Protein AF-A0A5D3AI09-F1 (afdb_monomer)

Solvent-accessible surface area (backbone atoms only — not comparable to full-atom values): 8609 Å² total; per-residue (Å²): 138,85,82,88,76,82,83,77,63,74,73,64,71,84,66,65,62,55,86,58,37,49,49,84,38,50,39,39,50,34,54,91,30,45,75,90,29,74,55,35,52,43,32,43,75,72,68,34,48,23,40,32,45,48,47,24,36,54,65,76,38,43,68,59,52,51,57,59,53,32,86,84,53,43,69,74,49,46,52,49,25,50,56,46,57,68,55,34,69,71,76,90,57,66,47,76,51,73,58,99,56,37,37,39,34,20,38,80,33,70,44,74,52,33,38,30,48,80,85,45,80,43,49,42,90,69,43,75,80,41,62,66,58,57,52,51,50,53,55,54,61,60,64,56,78,72,70,125

Radius of gyration: 19.46 Å; Cα contacts (8 Å, |Δi|>4): 173; chains: 1; bounding box: 52×36×61 Å

Organism: Gossypium mustelinum (NCBI:txid34275)

InterPro domains:
  IPR012416 CALMODULIN-BINDING PROTEIN60 [PTHR31713] (1-131)
  IPR046829 Calmodulin binding protein, C-terminal domain [PF20452] (93-136)
  IPR046830 Calmodulin binding protein, central domain [PF20451] (22-88)

Nearest PDB structures (foldseek):
  8owu-assembly1_B  TM=8.021E-01  e=4.239E+00  Bacillus cereus BAG3X2-1
  2rp5-assembly1_B  TM=6.588E-01  e=8.214E+00  Caenorhabditis elegans
  6u8t-assem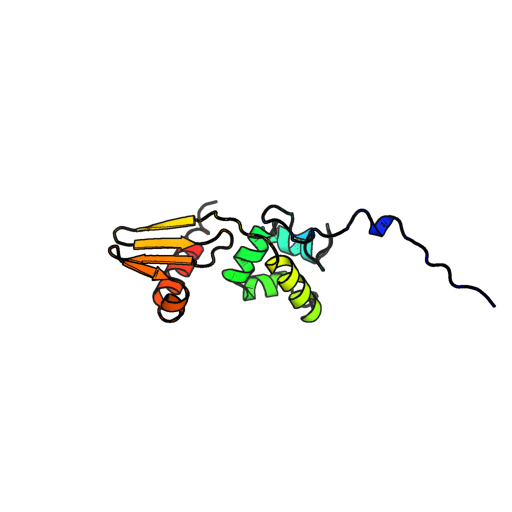bly1_A  TM=4.459E-01  e=4.781E+00  Pasteurella multocida subsp. multocida str. Pm70

Foldseek 3Di:
DDDDDDDPDPVVPVLPQDVQDEQAAFLCSFQPRHVVDPLSVLCVVVVNTGLLSLLLCCVQPVVVNDVSSNPVCDPVNVVRRVVNSVSYDQPDDWDWDDDPFKIWTATSSRHTAWMAGNNDIGGVVRCVVVVVVVVVSNVVVVVVVPDD

Sequence (148 aa):
MTEAFVVKDHYGELYKKHHPPMLGDEVWWLEKIGKDGAFHKKLAYEEVNTVQDFLKMLVVDPPKLRNILGPGMSEKMWDVTIKHAKTCVMGNKYYIFQGTNYRIFLNPICQLVKAEINGTTYPIQTLSSINRVLVLILNLMSTQSIMQ

Mean predicted aligned error: 10.07 Å

pLDDT: mean 81.55, std 18.81, range [31.02, 98.44]

Structure (mmCIF, N/CA/C/O backbone):
data_AF-A0A5D3AI09-F1
#
_entry.id   AF-A0A5D3AI09-F1
#
loop_
_atom_site.group_PDB
_atom_site.id
_atom_site.type_symbol
_atom_site.label_atom_id
_atom_site.label_alt_id
_atom_site.label_comp_id
_atom_site.label_asym_id
_atom_site.label_entity_id
_atom_site.label_seq_id
_atom_site.pdbx_PDB_ins_code
_atom_site.Cartn_x
_atom_site.Cartn_y
_atom_site.Cartn_z
_atom_site.occupancy
_atom_site.B_iso_or_equiv
_atom_site.auth_seq_id
_atom_site.auth_comp_id
_atom_site.auth_asym_id
_atom_site.auth_atom_id
_atom_site.pdbx_PDB_model_num
ATOM 1 N N . MET A 1 1 ? 31.617 19.058 -37.649 1.00 37.12 1 MET A N 1
ATOM 2 C CA . MET A 1 1 ? 30.905 19.133 -36.357 1.00 37.12 1 MET A CA 1
ATOM 3 C C . MET A 1 1 ? 29.580 18.423 -36.561 1.00 37.12 1 MET A C 1
ATOM 5 O O . MET A 1 1 ? 28.878 18.789 -37.491 1.00 37.12 1 MET A O 1
ATOM 9 N N . THR A 1 2 ? 29.296 17.354 -35.822 1.00 49.25 2 THR A N 1
ATOM 10 C CA . THR A 1 2 ? 28.025 16.618 -35.923 1.00 49.25 2 THR A CA 1
ATOM 11 C C . THR A 1 2 ? 27.105 17.063 -34.797 1.00 49.25 2 THR A C 1
ATOM 13 O O . THR A 1 2 ? 27.480 16.967 -33.629 1.00 49.25 2 THR A O 1
ATOM 16 N N . GLU A 1 3 ? 25.928 17.568 -35.152 1.00 47.75 3 GLU A N 1
ATOM 17 C CA . GLU A 1 3 ? 24.895 17.960 -34.197 1.00 47.75 3 GLU A CA 1
ATOM 18 C C . GLU A 1 3 ? 24.180 16.720 -33.654 1.00 47.75 3 GLU A C 1
ATOM 20 O O . GLU A 1 3 ? 23.787 15.824 -34.403 1.00 47.75 3 GLU A O 1
ATOM 25 N N . ALA A 1 4 ? 24.030 16.659 -32.333 1.00 49.97 4 ALA A N 1
ATOM 26 C CA . ALA A 1 4 ? 23.239 15.630 -31.680 1.00 49.97 4 ALA A CA 1
ATOM 27 C C . ALA A 1 4 ? 21.750 15.902 -31.928 1.00 49.97 4 ALA A C 1
ATOM 29 O O . ALA A 1 4 ? 21.236 16.955 -31.554 1.00 49.97 4 ALA A O 1
ATOM 30 N N . PHE A 1 5 ? 21.050 14.938 -32.522 1.00 55.53 5 PHE A N 1
ATOM 31 C CA . PHE A 1 5 ? 19.595 14.945 -32.587 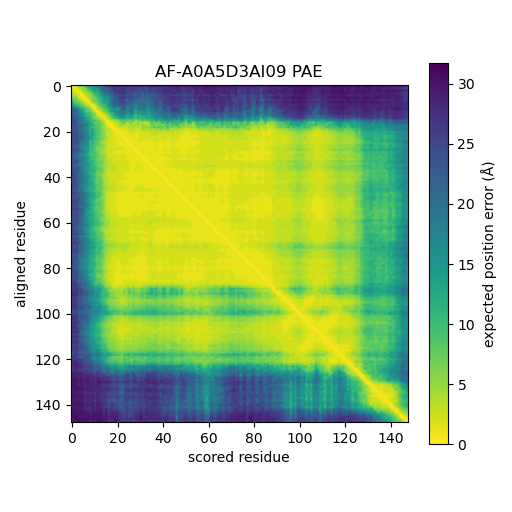1.00 55.53 5 PHE A CA 1
ATOM 32 C C . PHE A 1 5 ? 19.034 14.070 -31.466 1.00 55.53 5 PHE A C 1
ATOM 34 O O . PHE A 1 5 ? 19.517 12.970 -31.200 1.00 55.53 5 PHE A O 1
ATOM 41 N N . VAL A 1 6 ? 18.000 14.571 -30.795 1.00 59.31 6 VAL A N 1
ATOM 42 C CA . VAL A 1 6 ? 17.247 13.795 -29.812 1.00 59.31 6 VAL A CA 1
ATOM 43 C C . VAL A 1 6 ? 16.281 12.906 -30.582 1.00 59.31 6 VAL A C 1
ATOM 45 O O . VAL A 1 6 ? 15.321 13.393 -31.181 1.00 59.31 6 VAL A O 1
ATOM 48 N N . VAL A 1 7 ? 16.535 11.599 -30.569 1.00 57.53 7 VAL A N 1
ATOM 49 C CA . VAL A 1 7 ? 15.528 10.610 -30.956 1.00 57.53 7 VAL A CA 1
ATOM 50 C C . VAL A 1 7 ? 14.394 10.736 -29.940 1.00 57.53 7 VAL A C 1
ATOM 52 O O . VAL A 1 7 ? 14.586 10.483 -28.758 1.00 57.53 7 VAL A O 1
ATOM 55 N N . LYS A 1 8 ? 13.233 11.230 -30.378 1.00 52.59 8 LYS A N 1
ATOM 56 C CA . LYS A 1 8 ? 11.998 11.177 -29.593 1.00 52.59 8 LYS A CA 1
ATOM 57 C C . LYS A 1 8 ? 11.356 9.827 -29.852 1.00 52.59 8 LYS A C 1
ATOM 59 O O . LYS A 1 8 ? 10.616 9.650 -30.817 1.00 52.59 8 LYS A O 1
ATOM 64 N N . ASP A 1 9 ? 11.657 8.863 -29.003 1.00 50.62 9 ASP A N 1
ATOM 65 C CA . ASP A 1 9 ? 10.971 7.585 -28.991 1.00 50.62 9 ASP A CA 1
ATOM 66 C C . ASP A 1 9 ? 9.494 7.847 -28.662 1.00 50.62 9 ASP A C 1
ATOM 68 O O . ASP A 1 9 ? 9.131 8.257 -27.559 1.00 50.62 9 ASP A O 1
ATOM 72 N N . HIS A 1 10 ? 8.615 7.587 -29.632 1.00 50.16 10 HIS A N 1
ATOM 73 C CA . HIS A 1 10 ? 7.155 7.646 -29.475 1.00 50.16 10 HIS A CA 1
ATOM 74 C C . HIS A 1 10 ? 6.633 6.736 -28.344 1.00 50.16 10 HIS A C 1
ATOM 76 O O . HIS A 1 10 ? 5.499 6.889 -27.891 1.00 50.16 10 HIS A O 1
ATOM 82 N N . TYR A 1 11 ? 7.474 5.827 -27.845 1.00 53.16 11 TYR A N 1
ATOM 83 C CA . TYR A 1 11 ? 7.218 5.009 -26.666 1.00 53.16 11 TYR A CA 1
ATOM 84 C C . TYR A 1 11 ? 7.081 5.830 -25.371 1.00 53.16 11 TYR A C 1
ATOM 86 O O . TYR A 1 11 ? 6.447 5.354 -24.440 1.00 53.16 11 TYR A O 1
ATOM 94 N N . GLY A 1 12 ? 7.597 7.062 -25.284 1.00 51.16 12 GLY A N 1
ATOM 95 C CA . GLY A 1 12 ? 7.496 7.885 -24.067 1.00 51.16 12 GLY A CA 1
ATOM 96 C C . GLY A 1 12 ? 6.112 8.497 -23.791 1.00 51.16 12 GLY A C 1
ATOM 97 O O . GLY A 1 12 ? 5.815 8.849 -22.651 1.00 51.16 12 GLY A O 1
ATOM 98 N N . GLU A 1 13 ? 5.249 8.619 -24.805 1.00 51.38 13 GLU A N 1
ATOM 99 C CA . GLU A 1 13 ? 3.948 9.302 -24.686 1.00 51.38 13 GLU A CA 1
ATOM 100 C C . GLU A 1 13 ? 2.821 8.378 -24.187 1.00 51.38 13 GLU A C 1
ATOM 102 O O . GLU A 1 13 ? 1.937 8.831 -23.464 1.00 51.38 13 GLU A O 1
ATOM 107 N N . LEU A 1 14 ? 2.874 7.077 -24.503 1.00 51.28 14 LEU A N 1
ATOM 108 C CA . LEU A 1 14 ? 1.825 6.103 -24.152 1.00 51.28 14 LEU A CA 1
ATOM 109 C C . LEU A 1 14 ? 1.915 5.570 -22.710 1.00 51.28 14 LEU A C 1
ATOM 111 O O . LEU A 1 14 ? 0.975 4.939 -22.236 1.00 51.28 14 LEU A O 1
ATOM 115 N N . TYR A 1 15 ? 3.019 5.834 -22.003 1.00 56.81 15 TYR A N 1
ATOM 116 C CA . TYR A 1 15 ? 3.261 5.342 -20.637 1.00 56.81 15 TYR A CA 1
ATOM 117 C C . TYR A 1 15 ? 3.422 6.468 -19.605 1.00 56.81 15 TYR A C 1
ATOM 119 O O . TYR A 1 15 ? 4.084 6.283 -18.578 1.00 56.81 15 TYR A O 1
ATOM 127 N N . LYS A 1 16 ? 2.838 7.648 -19.857 1.00 73.19 16 LYS A N 1
ATOM 128 C CA . LYS A 1 16 ? 2.825 8.744 -18.877 1.00 73.19 16 LYS A CA 1
ATOM 129 C C . LYS A 1 16 ? 2.055 8.310 -17.635 1.00 73.19 16 LYS A C 1
ATOM 131 O O . LYS A 1 16 ? 0.850 8.106 -17.694 1.00 73.19 16 LYS A O 1
ATOM 136 N N . LYS A 1 17 ? 2.768 8.166 -16.519 1.00 81.62 17 LYS A N 1
ATOM 137 C CA . LYS A 1 17 ? 2.195 7.797 -15.221 1.00 81.62 17 LYS A CA 1
ATOM 138 C C . LYS A 1 17 ? 1.137 8.823 -14.807 1.00 81.62 17 LYS A C 1
ATOM 140 O O . LYS A 1 17 ? 1.296 10.016 -15.064 1.00 81.62 17 LYS A O 1
ATOM 145 N N . HIS A 1 18 ? 0.062 8.358 -14.179 1.00 80.06 18 HIS A N 1
ATOM 146 C CA . HIS A 1 18 ? -0.966 9.245 -13.646 1.00 80.06 18 HIS A CA 1
ATOM 147 C C . HIS A 1 18 ? -0.400 10.094 -12.506 1.00 80.06 18 HIS A C 1
ATOM 149 O O . HIS A 1 18 ? 0.205 9.559 -11.583 1.00 80.06 18 HIS A O 1
ATOM 155 N N . HIS A 1 19 ? -0.637 11.405 -12.548 1.00 86.19 19 HIS A N 1
ATOM 156 C CA . HIS A 1 19 ? -0.235 12.342 -11.502 1.00 86.19 1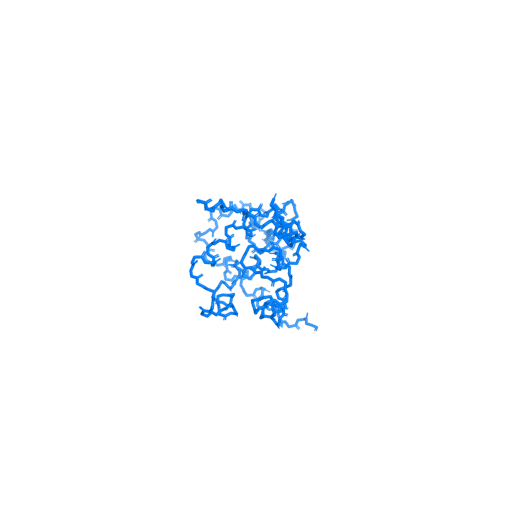9 HIS A CA 1
ATOM 157 C C . HIS A 1 19 ? -1.427 13.239 -11.112 1.00 86.19 19 HIS A C 1
ATOM 159 O O . HIS A 1 19 ? -1.728 14.182 -11.846 1.00 86.19 19 HIS A O 1
ATOM 165 N N . PRO A 1 20 ? -2.099 12.994 -9.970 1.00 90.88 20 PRO A N 1
ATOM 166 C CA . PRO A 1 20 ? -1.871 11.895 -9.027 1.00 90.88 20 PRO A CA 1
ATOM 167 C C . PRO A 1 20 ? -2.424 10.549 -9.538 1.00 90.88 20 PRO A C 1
ATOM 169 O O . PRO A 1 20 ? -3.332 10.548 -10.373 1.00 90.88 20 PRO A O 1
ATOM 172 N N . PRO A 1 21 ? -1.932 9.409 -9.021 1.00 94.31 21 PRO A N 1
ATOM 173 C CA . PRO A 1 21 ? -2.575 8.122 -9.246 1.00 94.31 21 PRO A CA 1
ATOM 174 C C . PRO A 1 21 ? -3.920 8.047 -8.507 1.00 94.31 21 PRO A C 1
ATOM 176 O O . PRO A 1 21 ? -4.161 8.767 -7.533 1.00 94.31 21 PRO A O 1
ATOM 179 N N . MET A 1 22 ? -4.794 7.152 -8.955 1.00 94.75 22 MET A N 1
ATOM 180 C CA . MET A 1 22 ? -6.082 6.851 -8.331 1.00 94.75 22 MET A CA 1
ATOM 181 C C . MET A 1 22 ? -6.035 5.514 -7.591 1.00 94.75 22 MET A C 1
ATOM 183 O O . MET A 1 22 ? -5.288 4.617 -7.960 1.00 94.75 22 MET A O 1
ATOM 187 N N . LEU A 1 23 ? -6.890 5.344 -6.577 1.00 95.00 23 LEU A N 1
ATOM 188 C CA . LEU A 1 23 ? -6.954 4.111 -5.779 1.00 95.00 23 LEU A CA 1
ATOM 189 C C . LEU A 1 23 ? -7.150 2.846 -6.630 1.00 95.00 23 LEU A C 1
ATOM 191 O O . LEU A 1 23 ? -6.550 1.815 -6.339 1.00 95.00 23 LEU A O 1
ATOM 195 N N . GLY A 1 24 ? -7.987 2.937 -7.666 1.00 94.38 24 GLY A N 1
ATOM 196 C CA . GLY A 1 24 ? -8.297 1.824 -8.563 1.00 94.38 24 GLY A CA 1
ATOM 197 C C . GLY A 1 24 ? -7.305 1.630 -9.709 1.00 94.38 24 GLY A C 1
ATOM 198 O O . GLY A 1 24 ? -7.482 0.692 -10.479 1.00 94.38 24 GLY A O 1
ATOM 199 N N . ASP A 1 25 ? -6.290 2.488 -9.842 1.00 95.38 25 ASP A N 1
ATOM 200 C CA . ASP A 1 25 ? -5.251 2.277 -10.845 1.00 95.38 25 ASP A CA 1
ATOM 201 C C . ASP A 1 25 ? -4.492 0.986 -10.523 1.00 95.38 25 ASP A C 1
ATOM 203 O O . ASP A 1 25 ? -4.195 0.689 -9.362 1.00 95.38 25 ASP A O 1
ATOM 207 N N . GLU A 1 26 ? -4.142 0.222 -11.556 1.00 97.19 26 GLU A N 1
ATOM 208 C CA . GLU A 1 26 ? -3.231 -0.911 -11.410 1.00 97.19 26 GLU A CA 1
ATOM 209 C C . GLU A 1 26 ? -1.880 -0.453 -10.837 1.00 97.19 26 GLU A C 1
ATOM 211 O O . GLU A 1 26 ? -1.393 0.643 -11.123 1.00 97.19 26 GLU A O 1
ATOM 216 N N . VAL A 1 27 ? -1.218 -1.304 -10.055 1.00 97.25 27 VAL A N 1
ATOM 217 C CA . VAL A 1 27 ? 0.003 -0.937 -9.320 1.00 97.25 27 VAL A CA 1
ATOM 218 C C . VAL A 1 27 ? 1.168 -0.565 -10.242 1.00 97.25 27 VAL A C 1
ATOM 220 O O . VAL A 1 27 ? 2.061 0.196 -9.863 1.00 97.25 27 VAL A O 1
ATOM 223 N N . TRP A 1 28 ? 1.147 -1.039 -11.491 1.00 95.81 28 TRP A N 1
ATOM 224 C CA . TRP A 1 28 ? 2.118 -0.630 -12.497 1.00 95.81 28 TRP A CA 1
ATOM 225 C C . TRP A 1 28 ? 1.936 0.820 -12.963 1.00 95.81 28 TRP A C 1
ATOM 227 O O . TRP A 1 28 ? 2.812 1.311 -13.663 1.00 95.81 28 TRP A O 1
ATOM 237 N N . TRP A 1 29 ? 0.897 1.554 -12.554 1.00 95.38 29 TRP A N 1
ATOM 238 C CA . TRP A 1 29 ? 0.811 3.013 -12.724 1.00 95.38 29 TRP A CA 1
ATOM 239 C C . TRP A 1 29 ? 1.672 3.797 -11.735 1.00 95.38 29 TRP A C 1
ATOM 241 O O . TRP A 1 29 ? 1.875 4.999 -11.916 1.00 95.38 29 TRP A O 1
ATOM 251 N N . LEU A 1 30 ? 2.246 3.143 -10.722 1.00 96.88 30 LEU A N 1
ATOM 252 C CA . LEU A 1 30 ? 3.211 3.788 -9.843 1.00 96.88 30 LEU A CA 1
ATOM 253 C C . LEU A 1 30 ? 4.556 3.993 -10.547 1.00 96.88 30 LEU A C 1
ATOM 255 O O . LEU A 1 30 ? 4.973 3.222 -11.421 1.00 96.88 30 LEU A O 1
ATOM 259 N N . GLU A 1 31 ? 5.262 5.056 -10.168 1.00 96.00 31 GLU A N 1
ATOM 260 C CA . GLU A 1 31 ? 6.636 5.264 -10.606 1.00 96.00 31 GLU A CA 1
ATOM 261 C C . GLU A 1 31 ? 7.524 4.081 -10.196 1.00 96.00 31 GLU A C 1
ATOM 263 O O . GLU A 1 31 ? 7.315 3.460 -9.160 1.00 96.00 31 GLU A O 1
ATOM 268 N N . LYS A 1 32 ? 8.526 3.769 -11.027 1.00 96.25 32 LYS A N 1
ATOM 269 C CA . LYS A 1 32 ? 9.488 2.658 -10.841 1.00 96.25 32 LYS A CA 1
ATOM 270 C C . LYS A 1 32 ? 8.907 1.241 -10.894 1.00 96.25 32 LYS A C 1
ATOM 272 O O . LYS A 1 32 ? 9.683 0.289 -10.897 1.00 96.25 32 LYS A O 1
ATOM 277 N N . ILE A 1 33 ? 7.596 1.087 -11.065 1.00 96.69 33 ILE A N 1
ATOM 278 C CA . ILE A 1 33 ? 6.955 -0.196 -11.365 1.00 96.69 33 ILE A CA 1
ATOM 279 C C . ILE A 1 33 ? 6.548 -0.194 -12.841 1.00 96.69 33 ILE A C 1
ATOM 281 O O . ILE A 1 33 ? 5.757 0.635 -13.277 1.00 96.69 33 ILE A O 1
ATOM 285 N N . GLY A 1 34 ? 7.139 -1.072 -13.649 1.00 95.19 34 GLY A N 1
ATOM 286 C CA . GLY A 1 34 ? 6.778 -1.232 -15.062 1.00 95.19 34 GLY A CA 1
ATOM 287 C C . GLY A 1 34 ? 5.712 -2.308 -15.247 1.00 95.19 34 GLY A C 1
ATOM 288 O O . GLY A 1 34 ? 5.766 -3.327 -14.553 1.00 95.19 34 GLY A O 1
ATOM 289 N N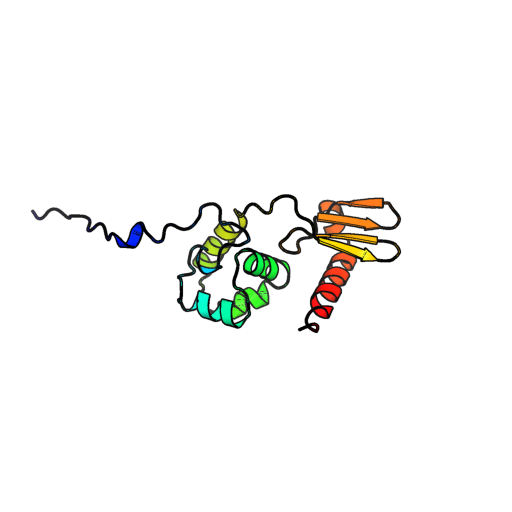 . LYS A 1 35 ? 4.784 -2.109 -16.194 1.00 95.12 35 LYS A N 1
ATOM 290 C CA . LYS A 1 35 ? 3.810 -3.139 -16.581 1.00 95.12 35 LYS A CA 1
ATOM 291 C C . LYS A 1 35 ? 4.549 -4.410 -16.998 1.00 95.12 35 LYS A C 1
ATOM 293 O O . LYS A 1 35 ? 5.578 -4.340 -17.663 1.00 95.12 35 LYS A O 1
ATOM 298 N N . ASP A 1 36 ? 4.063 -5.549 -16.517 1.00 94.94 36 ASP A N 1
ATOM 299 C CA . ASP A 1 36 ? 4.646 -6.891 -16.700 1.00 94.94 36 ASP A CA 1
ATOM 300 C C . ASP A 1 36 ? 6.124 -7.055 -16.280 1.00 94.94 36 ASP A C 1
ATOM 302 O O . ASP A 1 36 ? 6.749 -8.095 -16.527 1.00 94.94 36 ASP A O 1
ATOM 306 N N . GLY A 1 37 ? 6.678 -6.055 -15.587 1.00 96.00 37 GLY A N 1
ATOM 307 C CA . GLY A 1 37 ? 8.026 -6.067 -15.040 1.00 96.00 37 GLY A CA 1
ATOM 308 C C . GLY A 1 37 ? 8.147 -6.918 -13.775 1.00 96.00 37 GLY A C 1
ATOM 309 O O . GLY A 1 37 ? 7.159 -7.384 -13.206 1.00 96.00 37 GLY A O 1
ATOM 310 N N . ALA A 1 38 ? 9.382 -7.089 -13.297 1.00 97.88 38 ALA A N 1
ATOM 311 C CA . ALA A 1 38 ? 9.675 -7.934 -12.139 1.00 97.88 38 ALA A CA 1
ATOM 312 C C . ALA A 1 38 ? 8.884 -7.524 -10.884 1.00 97.88 38 ALA A C 1
ATOM 314 O O . ALA A 1 38 ? 8.293 -8.380 -10.236 1.00 97.88 38 ALA A O 1
ATOM 315 N N . PHE A 1 39 ? 8.823 -6.227 -10.559 1.00 98.31 39 PHE A N 1
ATOM 316 C CA . PHE A 1 39 ? 8.052 -5.754 -9.403 1.00 98.31 39 PHE A CA 1
ATOM 317 C C . PHE A 1 39 ? 6.549 -5.950 -9.583 1.00 98.31 39 PHE A C 1
ATOM 319 O O . PHE A 1 39 ? 5.900 -6.401 -8.649 1.00 98.31 39 PHE A O 1
ATOM 326 N N . HIS A 1 40 ? 6.014 -5.680 -10.778 1.00 98.44 40 HIS A N 1
ATOM 327 C CA . HIS A 1 40 ? 4.593 -5.879 -11.062 1.00 98.44 40 HIS A CA 1
ATOM 328 C C . HIS A 1 40 ? 4.182 -7.338 -10.845 1.00 98.44 40 HIS A C 1
ATOM 330 O O . HIS A 1 40 ? 3.239 -7.604 -10.112 1.00 98.44 40 HIS A O 1
ATOM 336 N N . LYS A 1 41 ? 4.948 -8.288 -11.393 1.00 98.44 41 LYS A N 1
ATOM 337 C CA . LYS A 1 41 ? 4.680 -9.726 -11.241 1.00 98.44 41 LYS A CA 1
ATOM 338 C C . LYS A 1 41 ? 4.769 -10.200 -9.791 1.00 98.44 41 LYS A C 1
ATOM 340 O O . LYS A 1 41 ? 3.926 -10.975 -9.359 1.00 98.44 41 LYS A O 1
ATOM 345 N N . LYS A 1 42 ? 5.771 -9.732 -9.038 1.00 98.44 42 LYS 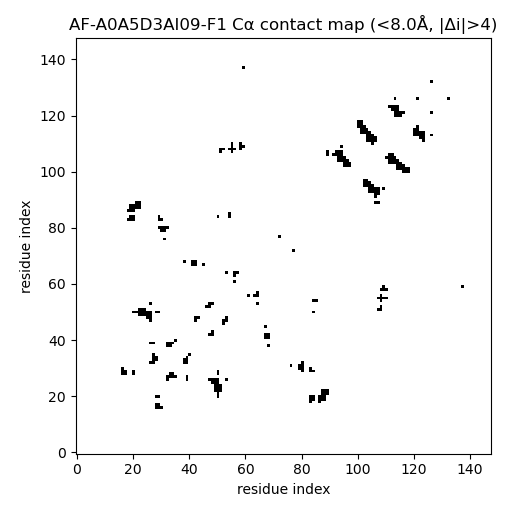A N 1
ATOM 346 C CA . LYS A 1 42 ? 5.920 -10.077 -7.614 1.00 98.44 42 LYS A CA 1
ATOM 347 C C . LYS A 1 42 ? 4.768 -9.541 -6.764 1.00 98.44 42 LYS A C 1
ATOM 349 O O . LYS A 1 42 ? 4.283 -10.252 -5.898 1.00 98.44 42 LYS A O 1
ATOM 354 N N . LEU A 1 43 ? 4.337 -8.306 -7.022 1.00 98.44 43 LEU A N 1
ATOM 355 C CA . LEU A 1 43 ? 3.195 -7.699 -6.339 1.00 98.44 43 LEU A CA 1
ATOM 356 C C . LEU A 1 43 ? 1.894 -8.434 -6.673 1.00 98.44 43 LEU A C 1
ATOM 358 O O . LEU A 1 43 ? 1.165 -8.800 -5.760 1.00 98.44 43 LEU A O 1
ATOM 362 N N . ALA A 1 44 ? 1.652 -8.724 -7.954 1.00 98.06 44 ALA A N 1
ATOM 363 C CA . ALA A 1 44 ? 0.470 -9.457 -8.401 1.00 98.06 44 ALA A CA 1
ATOM 364 C C . ALA A 1 44 ? 0.396 -10.880 -7.817 1.00 98.06 44 ALA A C 1
ATOM 366 O O . ALA A 1 44 ? -0.685 -11.334 -7.458 1.00 98.06 44 ALA A O 1
ATOM 367 N N . TYR A 1 45 ? 1.539 -11.565 -7.670 1.00 97.81 45 TYR A N 1
ATOM 368 C CA . TYR A 1 45 ? 1.612 -12.880 -7.019 1.00 97.81 45 TYR A CA 1
ATOM 369 C C . TYR A 1 45 ? 1.146 -12.849 -5.552 1.00 97.81 45 TYR A C 1
ATOM 371 O O . TYR A 1 45 ? 0.589 -13.823 -5.063 1.00 97.81 45 TYR A O 1
ATOM 379 N N . GLU A 1 46 ? 1.337 -11.721 -4.867 1.00 97.62 46 GLU A N 1
ATOM 380 C CA . GLU A 1 46 ? 0.882 -11.477 -3.489 1.00 97.62 46 GLU A CA 1
ATOM 381 C C . GLU A 1 46 ? -0.443 -10.697 -3.443 1.00 97.62 46 GLU A C 1
ATOM 383 O O . GLU A 1 46 ? -0.763 -10.070 -2.434 1.00 97.62 46 GLU A O 1
ATOM 388 N N . GLU A 1 47 ? -1.187 -10.697 -4.553 1.00 97.06 47 GLU A N 1
ATOM 389 C CA . GLU A 1 47 ? -2.494 -10.048 -4.720 1.00 97.06 47 GLU A CA 1
ATOM 390 C C . GLU A 1 47 ? -2.488 -8.516 -4.533 1.00 97.06 47 GLU A C 1
ATOM 392 O O . GLU A 1 47 ? -3.530 -7.885 -4.356 1.00 97.06 47 GLU A O 1
ATOM 397 N N . VAL A 1 48 ? -1.321 -7.876 -4.652 1.00 98.00 48 VAL A N 1
ATOM 398 C CA . VAL A 1 48 ? -1.175 -6.414 -4.638 1.00 98.00 48 VAL A CA 1
ATOM 399 C C . VAL A 1 48 ? -1.319 -5.879 -6.061 1.00 98.00 48 VAL A C 1
ATOM 401 O O . VAL A 1 48 ? -0.335 -5.601 -6.749 1.00 98.00 48 VAL A O 1
ATOM 404 N N . ASN A 1 49 ? -2.565 -5.756 -6.516 1.00 97.94 49 ASN A N 1
ATOM 405 C CA . ASN A 1 49 ? -2.872 -5.429 -7.911 1.00 97.94 49 ASN A CA 1
ATOM 406 C C . ASN A 1 49 ? -3.140 -3.940 -8.145 1.00 97.94 49 ASN A C 1
ATOM 408 O O . ASN A 1 49 ? -2.854 -3.434 -9.229 1.00 97.94 49 ASN A O 1
ATOM 412 N N . THR A 1 50 ? -3.654 -3.223 -7.143 1.00 98.25 50 THR A N 1
ATOM 413 C CA . THR A 1 50 ? -4.030 -1.807 -7.273 1.00 98.25 50 THR A CA 1
ATOM 414 C C . THR A 1 50 ? -3.171 -0.881 -6.415 1.00 98.25 50 THR A C 1
ATOM 416 O O . THR A 1 50 ? -2.499 -1.301 -5.468 1.00 98.25 50 THR A O 1
ATOM 419 N N . VAL A 1 51 ? -3.216 0.420 -6.710 1.00 97.62 51 VAL A N 1
ATOM 420 C CA . VAL A 1 51 ? -2.630 1.470 -5.863 1.00 97.62 51 VAL A CA 1
ATOM 421 C C . VAL A 1 51 ? -3.230 1.435 -4.453 1.00 97.62 51 VAL A C 1
ATOM 423 O O . VAL A 1 51 ? -2.501 1.631 -3.478 1.00 97.62 51 VAL A O 1
ATOM 426 N N . GLN A 1 52 ? -4.527 1.134 -4.316 1.00 96.12 52 GLN A N 1
ATOM 427 C CA . GLN A 1 52 ? -5.161 0.941 -3.012 1.00 96.12 52 GLN A CA 1
ATOM 428 C C . GLN A 1 52 ? -4.537 -0.228 -2.245 1.00 96.12 52 GLN A C 1
ATOM 430 O O . GLN A 1 52 ? -4.224 -0.063 -1.068 1.00 96.12 52 GLN A O 1
ATOM 435 N N . ASP A 1 53 ? -4.328 -1.379 -2.884 1.00 96.88 53 ASP A N 1
ATOM 436 C CA . ASP A 1 53 ? -3.739 -2.555 -2.227 1.00 96.88 53 ASP A CA 1
ATOM 437 C C . ASP A 1 53 ? -2.293 -2.290 -1.809 1.00 96.88 53 ASP A C 1
ATOM 439 O O . ASP A 1 53 ? -1.900 -2.600 -0.682 1.00 96.88 53 ASP A O 1
ATOM 443 N N . PHE A 1 54 ? -1.522 -1.622 -2.673 1.00 98.00 54 PHE A N 1
ATOM 444 C CA . PHE A 1 54 ? -0.154 -1.212 -2.367 1.00 98.00 54 PHE A CA 1
ATOM 445 C C . PHE A 1 54 ? -0.107 -0.302 -1.134 1.00 98.00 54 PHE A C 1
ATOM 447 O O . PHE A 1 54 ? 0.684 -0.524 -0.217 1.00 98.00 54 PHE A O 1
ATOM 454 N N . LEU A 1 55 ? -0.975 0.712 -1.083 1.00 96.00 55 LEU A N 1
ATOM 455 C CA . LEU A 1 55 ? -1.040 1.648 0.039 1.00 96.00 55 LEU A CA 1
ATOM 456 C C . LEU A 1 55 ? -1.587 0.997 1.316 1.00 96.00 55 LEU A C 1
ATOM 458 O O . LEU A 1 55 ? -1.082 1.303 2.395 1.00 96.00 55 LEU A O 1
ATOM 462 N N . LYS A 1 56 ? -2.552 0.073 1.216 1.00 92.56 56 LYS A N 1
ATOM 463 C CA . LYS A 1 56 ? -3.006 -0.744 2.355 1.00 92.56 56 LYS A CA 1
ATOM 464 C C . LYS A 1 56 ? -1.853 -1.543 2.942 1.00 92.56 56 LYS A C 1
ATOM 466 O O . LYS A 1 56 ? -1.613 -1.465 4.143 1.00 92.56 56 LYS A O 1
ATOM 471 N N . MET A 1 57 ? -1.116 -2.281 2.112 1.00 93.19 57 MET A N 1
ATOM 472 C CA . MET A 1 57 ? 0.003 -3.091 2.590 1.00 93.19 57 MET A CA 1
ATOM 473 C C . MET A 1 57 ? 1.116 -2.217 3.172 1.00 93.19 57 MET A C 1
ATOM 475 O O . MET A 1 57 ? 1.680 -2.564 4.202 1.00 93.19 57 MET A O 1
ATOM 479 N N . LEU A 1 58 ? 1.371 -1.041 2.588 1.00 93.81 58 LEU A N 1
ATOM 480 C CA . LEU A 1 58 ? 2.319 -0.072 3.138 1.00 93.81 58 LEU A CA 1
ATOM 481 C C . LEU A 1 58 ? 1.939 0.403 4.553 1.00 93.81 58 LEU A C 1
ATOM 483 O O . LEU A 1 58 ? 2.828 0.708 5.343 1.00 93.81 58 LEU A O 1
ATOM 487 N N . VAL A 1 59 ? 0.643 0.494 4.867 1.00 88.19 59 VAL A N 1
ATOM 488 C CA . VAL A 1 59 ? 0.143 0.880 6.199 1.00 88.19 59 VAL A CA 1
ATOM 489 C C . VAL A 1 59 ? 0.140 -0.303 7.166 1.00 88.19 59 VAL A C 1
ATOM 491 O O . VAL A 1 59 ? 0.527 -0.141 8.321 1.00 88.19 59 VAL A O 1
ATOM 494 N N . VAL A 1 60 ? -0.317 -1.470 6.711 1.00 83.75 60 VAL A N 1
ATOM 495 C CA . VAL A 1 60 ? -0.590 -2.632 7.570 1.00 83.75 60 VAL A CA 1
ATOM 496 C C . VAL A 1 60 ? 0.662 -3.471 7.824 1.00 83.75 60 VAL A C 1
ATOM 498 O O . VAL A 1 60 ? 0.892 -3.882 8.957 1.00 83.75 60 VAL A O 1
ATOM 501 N N . ASP A 1 61 ? 1.475 -3.713 6.794 1.00 87.25 61 ASP A N 1
ATOM 502 C CA . ASP A 1 61 ? 2.691 -4.529 6.875 1.00 87.25 61 ASP A CA 1
ATOM 503 C C . ASP A 1 61 ? 3.785 -4.023 5.902 1.00 87.25 61 ASP A C 1
ATOM 505 O O . ASP A 1 61 ? 4.097 -4.656 4.883 1.00 87.25 61 ASP A O 1
ATOM 509 N N . PRO A 1 62 ? 4.382 -2.845 6.185 1.00 89.62 62 PRO A N 1
ATOM 510 C CA . PRO A 1 62 ? 5.474 -2.311 5.378 1.00 89.62 62 PRO A CA 1
ATOM 511 C C . PRO A 1 62 ? 6.677 -3.267 5.222 1.00 89.62 62 PRO A C 1
ATOM 513 O O . PRO A 1 62 ? 7.228 -3.317 4.116 1.00 89.62 62 PRO A O 1
ATOM 516 N N . PRO A 1 63 ? 7.098 -4.046 6.247 1.00 93.00 63 PRO A N 1
ATOM 517 C CA . PRO A 1 63 ? 8.132 -5.067 6.086 1.00 93.00 63 PRO A CA 1
ATOM 518 C C . PRO A 1 63 ? 7.778 -6.130 5.043 1.00 93.00 63 PRO A C 1
ATOM 520 O O . PRO A 1 63 ? 8.622 -6.434 4.196 1.00 93.00 63 PRO A O 1
ATOM 523 N N . LYS A 1 64 ? 6.542 -6.656 5.034 1.00 94.62 64 LYS A N 1
ATOM 524 C CA . LYS A 1 64 ? 6.098 -7.600 3.996 1.00 94.62 64 LYS A CA 1
ATOM 525 C C . LYS A 1 64 ? 6.185 -6.970 2.610 1.00 94.62 64 LYS A C 1
ATOM 527 O O . LYS A 1 64 ? 6.795 -7.566 1.726 1.00 94.62 64 LYS A O 1
ATOM 532 N N . LEU A 1 65 ? 5.677 -5.750 2.423 1.00 96.94 65 LEU A N 1
ATOM 533 C CA . LEU A 1 65 ? 5.766 -5.059 1.130 1.00 96.94 65 LEU A CA 1
ATOM 534 C C . LEU A 1 65 ? 7.223 -4.885 0.664 1.00 96.94 65 LEU A C 1
ATOM 536 O O . LEU A 1 65 ? 7.537 -5.092 -0.513 1.00 96.94 65 LEU A O 1
ATOM 540 N N . ARG A 1 66 ? 8.130 -4.545 1.590 1.00 97.62 66 ARG A N 1
ATOM 541 C CA . ARG A 1 66 ? 9.568 -4.435 1.307 1.00 97.62 66 ARG A CA 1
ATOM 542 C C . ARG A 1 66 ? 10.153 -5.781 0.874 1.00 97.62 66 ARG A C 1
ATOM 544 O O . ARG A 1 66 ? 10.891 -5.824 -0.110 1.00 97.62 66 ARG A O 1
ATOM 551 N N . ASN A 1 67 ? 9.782 -6.867 1.551 1.00 97.88 67 ASN A N 1
ATOM 552 C CA . ASN A 1 67 ? 10.234 -8.223 1.235 1.00 97.88 67 ASN A CA 1
ATOM 553 C C . ASN A 1 67 ? 9.744 -8.697 -0.141 1.00 97.88 67 ASN A C 1
ATOM 555 O O . ASN A 1 67 ? 10.534 -9.265 -0.894 1.00 97.88 67 ASN A O 1
ATOM 559 N N . ILE A 1 68 ? 8.488 -8.405 -0.504 1.00 97.94 68 ILE A N 1
ATOM 560 C CA . ILE A 1 68 ? 7.921 -8.738 -1.823 1.00 97.94 68 ILE A CA 1
ATOM 561 C C . ILE A 1 68 ? 8.741 -8.089 -2.936 1.00 97.94 68 ILE A C 1
ATOM 563 O O . ILE A 1 68 ? 9.141 -8.744 -3.897 1.00 97.94 68 ILE A O 1
ATOM 567 N N . LEU A 1 69 ? 9.030 -6.793 -2.815 1.00 97.81 69 LEU A N 1
ATOM 568 C CA . LEU A 1 69 ? 9.802 -6.068 -3.826 1.00 97.81 69 LEU A CA 1
ATOM 569 C C . LEU A 1 69 ? 11.272 -6.522 -3.843 1.00 97.81 69 LEU A C 1
ATOM 571 O O . LEU A 1 69 ? 11.876 -6.670 -4.917 1.00 97.81 69 LEU A O 1
ATOM 575 N N . GLY A 1 70 ? 11.804 -6.853 -2.667 1.00 97.12 70 GLY A N 1
ATOM 576 C CA . GLY A 1 70 ? 13.112 -7.461 -2.475 1.00 97.12 70 GLY A CA 1
ATOM 577 C C . GLY A 1 70 ? 14.278 -6.529 -2.829 1.00 97.12 70 GLY A C 1
ATOM 578 O O . GLY A 1 70 ? 14.085 -5.340 -3.097 1.00 97.12 70 GLY A O 1
ATOM 579 N N . PRO A 1 71 ? 15.513 -7.061 -2.885 1.00 95.38 71 PRO A N 1
ATOM 580 C CA . PRO A 1 71 ? 16.732 -6.253 -3.008 1.00 95.38 71 PRO A CA 1
ATOM 581 C C . PRO A 1 71 ? 16.850 -5.493 -4.337 1.00 95.38 71 PRO A C 1
ATOM 583 O O . PRO A 1 71 ? 17.584 -4.513 -4.420 1.00 95.38 71 PRO A O 1
ATOM 586 N N . GLY A 1 72 ? 16.110 -5.903 -5.375 1.00 95.12 72 GLY A N 1
ATOM 587 C CA . GLY A 1 72 ? 16.059 -5.169 -6.643 1.00 95.12 72 GLY A CA 1
ATOM 588 C C . GLY A 1 72 ? 15.450 -3.768 -6.503 1.00 95.12 72 GLY A C 1
ATOM 589 O O . GLY A 1 72 ? 15.768 -2.879 -7.290 1.00 95.12 72 GLY A O 1
ATOM 590 N N . MET A 1 73 ? 14.599 -3.546 -5.497 1.00 97.56 73 MET A N 1
ATOM 591 C CA . MET A 1 73 ? 13.997 -2.246 -5.213 1.00 97.56 73 MET A CA 1
ATOM 592 C C . MET A 1 73 ? 14.916 -1.425 -4.301 1.00 97.56 73 MET A C 1
ATOM 594 O O . MET A 1 73 ? 14.744 -1.405 -3.080 1.00 97.56 73 MET A O 1
ATOM 598 N N . SER A 1 74 ? 15.884 -0.722 -4.896 1.00 97.62 74 SER A N 1
ATOM 599 C CA . SER A 1 74 ? 16.766 0.205 -4.164 1.00 97.62 74 SER A CA 1
ATOM 600 C C . SER A 1 74 ? 15.989 1.219 -3.307 1.00 97.62 74 SER A C 1
ATOM 602 O O . SER A 1 74 ? 14.858 1.571 -3.642 1.00 97.62 74 SER A O 1
ATOM 604 N N . GLU A 1 75 ? 16.611 1.743 -2.246 1.00 97.50 75 GLU A N 1
ATOM 605 C CA . GLU A 1 75 ? 16.012 2.777 -1.376 1.00 97.50 75 GLU A CA 1
ATOM 606 C C . GLU A 1 75 ? 15.504 3.987 -2.176 1.00 97.50 75 GLU A C 1
ATOM 608 O O . GLU A 1 75 ? 14.363 4.412 -2.032 1.00 97.50 75 GLU A O 1
ATOM 613 N N . LYS A 1 76 ? 16.292 4.471 -3.145 1.00 97.69 76 LYS A N 1
ATOM 614 C CA . LYS A 1 76 ? 15.880 5.589 -4.006 1.00 97.69 76 LYS A CA 1
ATOM 615 C C . LYS A 1 76 ? 14.623 5.274 -4.825 1.00 97.69 76 LYS A C 1
ATOM 617 O O . LYS A 1 76 ? 13.784 6.147 -5.028 1.00 97.69 76 LYS A O 1
ATOM 622 N N . MET A 1 77 ? 14.503 4.054 -5.353 1.00 97.31 77 MET A N 1
ATOM 623 C CA . MET A 1 77 ? 13.313 3.653 -6.115 1.00 97.31 77 MET A CA 1
ATOM 624 C C . MET A 1 77 ? 12.098 3.500 -5.204 1.00 97.31 77 MET A C 1
ATOM 626 O O . MET A 1 77 ? 11.005 3.929 -5.572 1.00 97.31 77 MET A O 1
ATOM 630 N N . TRP A 1 78 ? 12.303 2.934 -4.018 1.00 97.94 78 TRP A N 1
ATOM 631 C CA . TRP A 1 78 ? 11.292 2.796 -2.980 1.00 97.94 78 TRP A CA 1
ATOM 632 C C . TRP A 1 78 ? 10.711 4.150 -2.565 1.00 97.94 78 TRP A C 1
ATOM 634 O O . TRP A 1 78 ? 9.496 4.337 -2.644 1.00 97.94 78 TRP A O 1
ATOM 644 N N . ASP A 1 79 ? 11.569 5.120 -2.243 1.00 97.75 79 ASP A N 1
ATOM 645 C CA . ASP A 1 79 ? 11.154 6.467 -1.844 1.00 97.75 79 ASP A CA 1
ATOM 646 C C . ASP A 1 79 ? 10.333 7.160 -2.930 1.00 97.75 79 ASP A C 1
ATOM 648 O O . ASP A 1 79 ? 9.286 7.746 -2.650 1.00 97.75 79 ASP A O 1
ATOM 652 N N . VAL A 1 80 ? 10.775 7.057 -4.187 1.00 97.75 80 VAL A N 1
ATOM 653 C CA . VAL A 1 80 ? 10.046 7.608 -5.335 1.00 97.75 80 VAL A CA 1
ATOM 654 C C . VAL A 1 80 ? 8.676 6.939 -5.487 1.00 97.75 80 VAL A C 1
ATOM 656 O O . VAL A 1 80 ? 7.670 7.635 -5.618 1.00 97.75 80 VAL A O 1
ATOM 659 N N . THR A 1 81 ? 8.620 5.607 -5.406 1.00 97.75 81 THR A N 1
ATOM 660 C CA . THR A 1 81 ? 7.374 4.830 -5.531 1.00 97.75 81 THR A CA 1
ATOM 661 C C . THR A 1 81 ? 6.369 5.230 -4.450 1.00 97.75 81 THR A C 1
ATOM 663 O O . THR A 1 81 ? 5.212 5.520 -4.753 1.00 97.75 81 THR A O 1
ATOM 666 N N . ILE A 1 82 ? 6.810 5.304 -3.190 1.00 97.44 82 ILE A N 1
ATOM 667 C CA . ILE A 1 82 ? 5.953 5.673 -2.057 1.00 97.44 82 ILE A CA 1
ATOM 668 C C . ILE A 1 82 ? 5.511 7.122 -2.146 1.00 97.44 82 ILE A C 1
ATOM 670 O O . ILE A 1 82 ? 4.337 7.412 -1.915 1.00 97.44 82 ILE A O 1
ATOM 674 N N . LYS A 1 83 ? 6.433 8.039 -2.457 1.00 97.44 83 LYS A N 1
ATOM 675 C CA . LYS A 1 83 ? 6.102 9.456 -2.600 1.00 97.44 83 LYS A CA 1
ATOM 676 C C . LYS A 1 83 ? 5.028 9.637 -3.664 1.00 97.44 83 LYS A C 1
ATOM 678 O O . LYS A 1 83 ? 4.074 10.363 -3.417 1.00 97.44 83 LYS A O 1
ATOM 683 N N . HIS A 1 84 ? 5.158 8.938 -4.790 1.00 97.19 84 HIS A N 1
ATOM 684 C CA . HIS A 1 84 ? 4.164 8.946 -5.852 1.00 97.19 84 HIS A CA 1
ATOM 685 C C . HIS A 1 84 ? 2.825 8.343 -5.406 1.00 97.19 84 HIS A C 1
ATOM 687 O O . HIS A 1 84 ? 1.795 8.990 -5.541 1.00 97.19 84 HIS A O 1
ATOM 693 N N . ALA A 1 85 ? 2.823 7.153 -4.799 1.00 96.75 85 ALA A N 1
ATOM 694 C CA . ALA A 1 85 ? 1.596 6.515 -4.317 1.00 96.75 85 ALA A CA 1
ATOM 695 C C . ALA A 1 85 ? 0.843 7.387 -3.295 1.00 96.75 85 ALA A C 1
ATOM 697 O O . ALA A 1 85 ? -0.382 7.462 -3.315 1.00 96.75 85 ALA A O 1
ATOM 698 N N . LYS A 1 86 ? 1.569 8.098 -2.424 1.00 95.00 86 LYS A N 1
ATOM 699 C CA . LYS A 1 86 ? 0.995 8.984 -1.399 1.00 95.00 86 LYS A CA 1
ATOM 700 C C . LYS A 1 86 ? 0.400 10.286 -1.946 1.00 95.00 86 LYS A C 1
ATOM 702 O O . LYS A 1 86 ? -0.274 10.973 -1.184 1.00 95.00 86 LYS A O 1
ATOM 707 N N . THR A 1 87 ? 0.604 10.633 -3.221 1.00 96.00 87 THR A N 1
ATOM 708 C CA . THR A 1 87 ? -0.146 11.740 -3.846 1.00 96.00 87 THR A CA 1
ATOM 70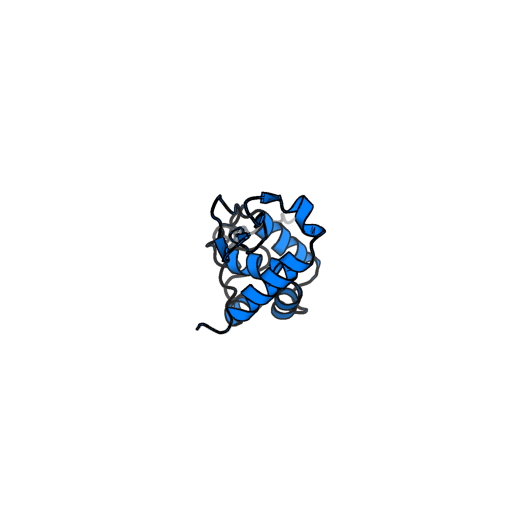9 C C . THR A 1 87 ? -1.566 11.327 -4.242 1.00 96.00 87 THR A C 1
ATOM 711 O O . THR A 1 87 ? -2.373 12.196 -4.570 1.00 96.00 87 THR A O 1
ATOM 714 N N . CYS A 1 88 ? -1.894 10.028 -4.172 1.00 94.12 88 CYS A N 1
ATOM 715 C CA . CYS A 1 88 ? -3.230 9.505 -4.431 1.00 94.12 88 CYS A CA 1
ATOM 716 C C . CYS A 1 88 ? -4.283 10.174 -3.540 1.00 94.12 88 CYS A C 1
ATOM 718 O O . CYS A 1 88 ? -4.187 10.178 -2.309 1.00 94.12 88 CYS A O 1
ATOM 720 N N . VAL A 1 89 ? -5.342 10.684 -4.169 1.00 88.75 89 VAL A N 1
ATOM 721 C CA . VAL A 1 89 ? -6.474 11.293 -3.467 1.00 88.75 89 VAL A CA 1
ATOM 722 C C . VAL A 1 89 ? -7.414 10.189 -2.980 1.00 88.75 89 VAL A C 1
ATOM 724 O O . VAL A 1 89 ? -8.071 9.516 -3.768 1.00 88.75 89 VAL A O 1
ATOM 727 N N . MET A 1 90 ? -7.493 10.014 -1.661 1.00 84.25 90 MET A N 1
ATOM 728 C CA . MET A 1 90 ? -8.237 8.917 -1.019 1.00 84.25 90 MET A CA 1
ATOM 729 C C . MET A 1 90 ? -9.763 9.113 -1.008 1.00 84.25 90 MET A C 1
ATOM 731 O O . MET A 1 90 ? -10.514 8.178 -0.731 1.00 84.25 90 MET A O 1
ATOM 735 N N . GLY A 1 91 ? -10.232 10.326 -1.310 1.00 83.38 91 GLY A N 1
ATOM 736 C CA . GLY A 1 91 ? -11.641 10.697 -1.203 1.00 83.38 91 GLY A CA 1
ATOM 737 C C . GLY A 1 91 ? -12.175 10.626 0.234 1.00 83.38 91 GLY A C 1
ATOM 738 O O . GLY A 1 91 ? -11.417 10.564 1.198 1.00 83.38 91 GLY A O 1
ATOM 739 N N . ASN A 1 92 ? -13.505 10.621 0.366 1.00 84.19 92 ASN A N 1
ATOM 740 C CA . ASN A 1 92 ? -14.211 10.696 1.656 1.00 84.19 92 ASN A CA 1
ATOM 741 C C . ASN A 1 92 ? -14.845 9.360 2.079 1.00 84.19 92 ASN A C 1
ATOM 743 O O . ASN A 1 92 ? -15.781 9.338 2.879 1.00 84.19 92 ASN A O 1
ATOM 747 N N . LYS A 1 93 ? -14.398 8.242 1.494 1.00 87.12 93 LYS A N 1
ATOM 748 C CA . LYS A 1 93 ? -14.907 6.913 1.847 1.00 87.12 93 LYS A CA 1
ATOM 749 C C . LYS A 1 93 ? -14.249 6.439 3.138 1.00 87.12 93 LYS A C 1
ATOM 751 O O . LYS A 1 93 ? -13.040 6.572 3.301 1.00 87.12 93 LYS A O 1
ATOM 756 N N . TYR A 1 94 ? -15.045 5.833 4.011 1.00 87.62 94 TYR A N 1
ATOM 757 C CA . TYR A 1 94 ? -14.568 5.231 5.250 1.00 87.62 94 TYR A CA 1
ATOM 758 C C . TYR A 1 94 ? -15.055 3.793 5.357 1.00 87.62 94 TYR A C 1
ATOM 760 O O . TYR A 1 94 ? -16.188 3.486 4.987 1.00 87.62 94 TYR A O 1
ATOM 768 N N . TYR A 1 95 ? -14.211 2.939 5.920 1.00 85.69 95 TYR A N 1
ATOM 769 C CA . TYR A 1 95 ? -14.623 1.655 6.463 1.00 85.69 95 TYR A CA 1
ATOM 770 C C . TYR A 1 95 ? -14.890 1.831 7.953 1.00 85.69 95 TYR A C 1
ATOM 772 O O . TYR A 1 95 ? -14.079 2.426 8.666 1.00 85.69 95 TYR A O 1
ATOM 780 N N . ILE A 1 96 ? -16.039 1.341 8.412 1.00 89.56 96 ILE A N 1
ATOM 781 C CA . ILE A 1 96 ? -16.436 1.421 9.815 1.00 89.56 96 ILE A CA 1
ATOM 782 C C . ILE A 1 96 ? -16.443 0.009 10.374 1.00 89.56 96 ILE A C 1
ATOM 784 O O . ILE A 1 96 ? -17.219 -0.834 9.930 1.00 89.56 96 ILE A O 1
ATOM 788 N N . PHE A 1 97 ? -15.593 -0.233 11.363 1.00 84.00 97 PHE A N 1
ATOM 789 C CA . PHE A 1 97 ? -15.634 -1.451 12.151 1.00 84.00 97 PHE A CA 1
ATOM 790 C C . PHE A 1 97 ? -16.337 -1.165 13.477 1.00 84.00 97 PHE A C 1
ATOM 792 O O . PHE A 1 97 ? -15.923 -0.274 14.218 1.00 84.00 97 PHE A O 1
ATOM 799 N N . GLN A 1 98 ? -17.418 -1.885 13.768 1.00 86.88 98 GLN A N 1
ATOM 800 C CA . GLN A 1 98 ? -18.282 -1.611 14.913 1.00 86.88 98 GLN A CA 1
ATOM 801 C C . GLN A 1 98 ? -18.355 -2.818 15.848 1.00 86.88 98 GLN A C 1
ATOM 803 O O . GLN A 1 98 ? -18.626 -3.934 15.417 1.00 86.88 98 GLN A O 1
ATOM 808 N N . GLY A 1 99 ? -18.171 -2.558 17.140 1.00 82.81 99 GLY A N 1
ATOM 809 C CA . GLY A 1 99 ? -18.494 -3.480 18.223 1.00 82.81 99 GLY A CA 1
ATOM 810 C C . GLY A 1 99 ? -19.575 -2.904 19.135 1.00 82.81 99 GLY A C 1
ATOM 811 O O . GLY A 1 99 ? -20.109 -1.823 18.886 1.00 82.81 99 GLY A O 1
ATOM 812 N N . THR A 1 100 ? -19.872 -3.606 20.229 1.00 87.00 100 THR A N 1
ATOM 813 C CA . THR A 1 100 ? -20.939 -3.235 21.177 1.00 87.00 100 THR A CA 1
ATOM 814 C C . THR A 1 100 ? -20.807 -1.803 21.700 1.00 87.00 100 THR A C 1
ATOM 816 O O . THR A 1 100 ? -21.799 -1.094 21.801 1.00 87.00 100 THR A O 1
ATOM 819 N N . ASN A 1 101 ? -19.576 -1.364 21.976 1.00 86.50 101 ASN A N 1
ATOM 820 C CA . ASN A 1 101 ? -19.290 -0.088 22.637 1.00 86.50 101 ASN A CA 1
ATOM 821 C C . ASN A 1 101 ? -18.296 0.788 21.866 1.00 86.50 101 ASN A C 1
ATOM 823 O O . ASN A 1 101 ? -17.783 1.764 22.414 1.00 86.50 101 ASN A O 1
ATOM 827 N N . TYR A 1 102 ? -17.977 0.435 20.619 1.00 83.69 102 TYR A N 1
ATOM 828 C CA . TYR A 1 102 ? -17.007 1.195 19.842 1.00 83.69 102 TYR A CA 1
ATOM 829 C C . TYR A 1 102 ? -17.279 1.181 18.340 1.00 83.69 102 TYR A C 1
ATOM 831 O O . TYR A 1 102 ? -17.878 0.249 17.804 1.00 83.69 102 TYR A O 1
ATOM 839 N N . ARG A 1 103 ? -16.774 2.208 17.654 1.00 89.06 103 ARG A N 1
ATOM 840 C CA . ARG A 1 103 ? -16.681 2.295 16.194 1.00 89.06 103 ARG A CA 1
ATOM 841 C C . ARG A 1 103 ? -15.296 2.783 15.801 1.00 89.06 103 ARG A C 1
ATOM 843 O O . ARG A 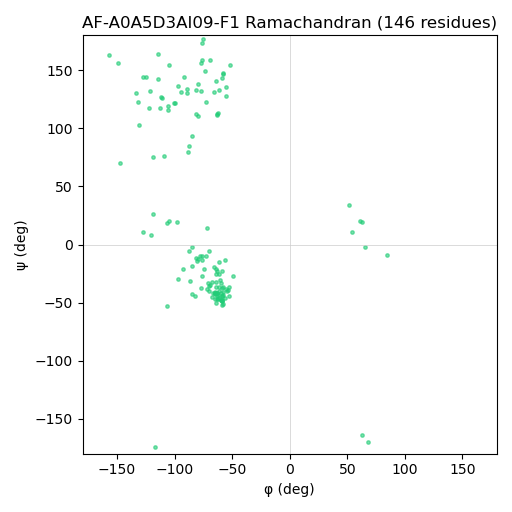1 103 ? -14.824 3.786 16.321 1.00 89.06 103 ARG A O 1
ATOM 850 N N . ILE A 1 104 ? -14.650 2.099 14.872 1.00 87.19 104 ILE A N 1
ATOM 851 C CA . ILE A 1 104 ? -13.341 2.459 14.331 1.00 87.19 104 ILE A CA 1
ATOM 852 C C . ILE A 1 104 ? -13.546 2.887 12.886 1.00 87.19 104 ILE A C 1
ATOM 854 O O . ILE A 1 104 ? -14.123 2.140 12.101 1.00 87.19 104 ILE A O 1
ATOM 858 N N . PHE A 1 105 ? -13.071 4.079 12.541 1.00 89.38 105 PHE A N 1
ATOM 859 C CA . PHE A 1 105 ? -13.168 4.638 11.199 1.00 89.38 105 PHE A CA 1
ATOM 860 C C . PHE A 1 105 ? -11.798 4.563 10.540 1.00 89.38 105 PHE A C 1
ATOM 862 O O . PHE A 1 105 ? -10.836 5.166 11.022 1.00 89.38 105 PHE A O 1
ATOM 869 N N . LEU A 1 106 ? -11.724 3.837 9.434 1.00 87.88 106 LEU A N 1
ATOM 870 C CA . LEU A 1 106 ? -10.522 3.653 8.632 1.00 87.88 106 LEU A CA 1
ATOM 871 C C . LEU A 1 106 ? -10.731 4.309 7.268 1.00 87.88 106 LEU A C 1
ATOM 873 O O . LEU A 1 106 ? -11.828 4.255 6.712 1.00 87.88 106 LEU A O 1
ATOM 877 N N . ASN A 1 107 ? -9.690 4.922 6.712 1.00 90.50 107 ASN A N 1
ATOM 878 C CA . ASN A 1 107 ? -9.713 5.372 5.322 1.00 90.50 107 ASN A CA 1
ATOM 879 C C . ASN A 1 107 ? -9.540 4.166 4.360 1.00 90.50 107 ASN A C 1
ATOM 881 O O . ASN A 1 107 ? -9.326 3.035 4.814 1.00 90.50 107 ASN A O 1
ATOM 885 N N . PRO A 1 108 ? -9.594 4.370 3.030 1.00 90.94 108 PRO A N 1
ATOM 886 C CA . PRO A 1 108 ? -9.527 3.272 2.067 1.00 90.94 108 PRO A CA 1
ATOM 887 C C . PRO A 1 108 ? -8.241 2.434 2.093 1.00 90.94 108 PRO A C 1
ATOM 889 O O . PRO A 1 108 ? -8.227 1.333 1.538 1.00 90.94 108 PRO A O 1
ATOM 892 N N . ILE A 1 109 ? -7.183 2.938 2.737 1.00 89.00 109 ILE A N 1
ATOM 893 C CA . ILE A 1 109 ? -5.882 2.275 2.883 1.00 89.00 109 ILE A CA 1
ATOM 894 C C . ILE A 1 109 ? -5.668 1.710 4.294 1.00 89.00 109 ILE A C 1
ATOM 896 O O . ILE A 1 109 ? -4.539 1.474 4.708 1.00 89.00 109 ILE A O 1
ATOM 900 N N . CYS A 1 110 ? -6.757 1.512 5.043 1.00 85.81 110 CYS A N 1
ATOM 901 C CA . CYS A 1 110 ? -6.755 0.960 6.399 1.00 85.81 110 CYS A CA 1
ATOM 902 C C . CYS A 1 110 ? -6.003 1.815 7.431 1.00 85.81 110 CYS A C 1
ATOM 904 O O . CYS A 1 110 ? -5.671 1.340 8.515 1.00 85.81 110 CYS A O 1
ATOM 906 N N . GLN A 1 111 ? -5.778 3.097 7.143 1.00 85.56 111 GLN A N 1
ATOM 907 C CA . GLN A 1 111 ? -5.251 4.030 8.127 1.00 85.56 111 GLN A CA 1
ATOM 908 C C . GLN A 1 111 ? -6.388 4.523 9.025 1.00 85.56 111 GLN A C 1
ATOM 910 O O . GLN A 1 111 ? -7.451 4.930 8.549 1.00 85.56 111 GLN A O 1
ATOM 915 N N . LEU A 1 112 ? -6.147 4.511 10.334 1.00 85.31 112 LEU A N 1
ATOM 916 C CA . LEU A 1 112 ? -7.071 5.020 11.341 1.00 85.31 112 LEU A CA 1
ATOM 917 C C . LEU A 1 112 ? -7.340 6.518 11.148 1.00 85.31 112 LEU A C 1
ATOM 919 O O . LEU A 1 112 ? -6.433 7.316 10.949 1.00 85.31 112 LEU A O 1
ATOM 923 N N . VAL A 1 113 ? -8.611 6.900 11.200 1.00 87.44 113 VAL A N 1
ATOM 924 C CA . VAL A 1 113 ? -9.060 8.296 11.099 1.00 87.44 113 VAL A CA 1
ATOM 925 C C . VAL A 1 113 ? -9.518 8.771 12.471 1.00 87.44 113 VAL A C 1
ATOM 927 O O . VAL A 1 113 ? -9.040 9.780 12.992 1.00 87.44 113 VAL A O 1
ATOM 930 N N . LYS A 1 114 ? -10.424 8.002 13.079 1.00 87.75 114 LYS A N 1
ATOM 931 C CA . LYS A 1 114 ? -10.949 8.231 14.425 1.00 87.75 114 LYS A CA 1
ATOM 932 C C . LYS A 1 114 ? -11.484 6.933 15.023 1.00 87.75 114 LYS A C 1
ATOM 934 O O . LYS A 1 114 ? -11.791 5.984 14.300 1.00 87.75 114 LYS A O 1
ATOM 939 N N . ALA A 1 115 ? -11.651 6.930 16.335 1.00 87.38 115 ALA A N 1
ATOM 940 C CA . ALA A 1 115 ? -12.405 5.916 17.050 1.00 87.38 115 ALA A CA 1
ATOM 941 C C . ALA A 1 115 ? -13.494 6.590 17.886 1.00 87.38 115 ALA A C 1
ATOM 943 O O . ALA A 1 115 ? -13.287 7.666 18.432 1.00 87.38 115 ALA A O 1
ATOM 944 N N . GLU A 1 116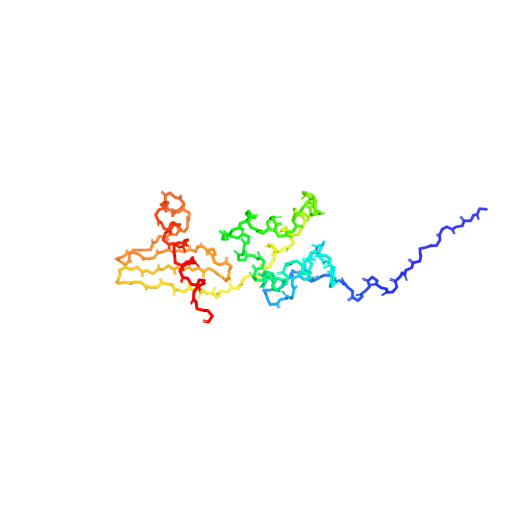 ? -14.647 5.957 18.004 1.00 89.19 116 GLU A N 1
ATOM 945 C CA . GLU A 1 116 ? -15.695 6.318 18.950 1.00 89.19 116 GLU A CA 1
ATOM 946 C C . GLU A 1 116 ? -15.773 5.199 19.983 1.00 89.19 116 GLU A C 1
ATOM 948 O O . GLU A 1 116 ? -15.876 4.038 19.601 1.00 89.19 116 GLU A O 1
ATOM 953 N N . ILE A 1 117 ? -15.686 5.519 21.274 1.00 85.44 117 ILE A N 1
ATOM 954 C CA . ILE A 1 117 ? -15.744 4.548 22.376 1.00 85.44 117 ILE A CA 1
ATOM 955 C C . ILE A 1 117 ? -16.732 5.082 23.410 1.00 85.44 117 ILE A C 1
ATOM 957 O O . ILE A 1 117 ? -16.570 6.201 23.891 1.00 85.44 117 ILE A O 1
ATOM 961 N N . ASN A 1 118 ? -17.766 4.302 23.738 1.00 86.62 118 ASN A N 1
ATOM 962 C CA . ASN A 1 118 ? -18.852 4.696 24.647 1.00 86.62 118 ASN A CA 1
ATOM 963 C C . ASN A 1 118 ? -19.502 6.049 24.282 1.00 86.62 118 ASN A C 1
ATOM 965 O O . ASN A 1 118 ? -19.879 6.820 25.158 1.00 86.62 118 ASN A O 1
ATOM 969 N N . GLY A 1 119 ? -19.591 6.364 22.986 1.00 83.50 119 GLY A N 1
ATOM 970 C CA . GLY A 1 119 ? -20.128 7.637 22.487 1.00 83.50 119 GLY A CA 1
ATOM 971 C C . GLY A 1 119 ? -19.125 8.798 22.438 1.00 83.50 119 GLY A C 1
ATOM 972 O O . GLY A 1 119 ? -19.420 9.820 21.824 1.00 83.50 119 GLY A O 1
ATOM 973 N N . THR A 1 120 ? -17.923 8.644 22.997 1.00 85.88 120 THR A N 1
ATOM 974 C CA . THR A 1 120 ? -16.863 9.662 22.942 1.00 85.88 120 THR A CA 1
ATOM 975 C C . THR A 1 120 ? -15.994 9.473 21.703 1.00 85.88 120 THR A C 1
ATOM 977 O O . THR A 1 120 ? -15.507 8.372 21.452 1.00 85.88 120 THR A O 1
ATOM 980 N N . THR A 1 121 ? -15.768 10.545 20.938 1.00 87.81 121 THR A N 1
ATOM 981 C CA . THR A 1 121 ? -14.908 10.526 19.742 1.00 87.81 121 THR A CA 1
ATOM 982 C C . THR A 1 121 ? -13.456 10.844 20.090 1.00 87.81 121 THR A C 1
ATOM 984 O O . THR A 1 121 ? -13.171 11.832 20.759 1.00 87.81 121 THR A O 1
ATOM 987 N N . TYR A 1 122 ? -12.535 10.051 19.552 1.00 82.06 122 TYR A N 1
ATOM 988 C CA . TYR A 1 122 ? -11.091 10.194 19.682 1.00 82.06 122 TYR A CA 1
ATOM 989 C C . TYR A 1 122 ? -10.459 10.330 18.287 1.00 82.06 122 TYR A C 1
ATOM 991 O O . TYR A 1 122 ? -10.565 9.402 17.477 1.00 82.06 122 TYR A O 1
ATOM 999 N N . PRO A 1 123 ? -9.812 11.462 17.964 1.00 77.81 123 PRO A N 1
ATOM 1000 C CA . PRO A 1 123 ? -9.103 11.633 16.699 1.00 77.81 123 PRO A CA 1
ATOM 1001 C C . PRO A 1 123 ? -7.747 10.909 16.713 1.00 77.81 123 PRO A C 1
ATOM 1003 O O . PRO A 1 123 ? -7.147 10.715 17.771 1.00 77.81 123 PRO A O 1
ATOM 1006 N N . ILE A 1 124 ? -7.220 10.551 15.534 1.00 73.00 124 ILE A N 1
ATOM 1007 C CA . ILE A 1 124 ? -5.959 9.792 15.414 1.00 73.00 124 ILE A CA 1
ATOM 1008 C C . ILE A 1 124 ? -4.769 10.412 16.166 1.00 73.00 124 ILE A C 1
ATOM 1010 O O . ILE A 1 124 ? -3.980 9.678 16.756 1.00 73.00 124 ILE A O 1
ATOM 1014 N N . GLN A 1 125 ? -4.663 11.743 16.202 1.00 66.81 125 GLN A N 1
ATOM 1015 C CA . GLN A 1 125 ? -3.565 12.452 16.879 1.00 66.81 125 GLN A CA 1
ATOM 1016 C C . GLN A 1 125 ? -3.520 12.169 18.388 1.00 66.81 125 GLN A C 1
ATOM 1018 O O . GLN A 1 125 ? -2.464 12.241 19.002 1.00 66.81 125 GLN A O 1
ATOM 1023 N N . THR A 1 126 ? -4.662 11.817 18.980 1.00 60.81 126 THR A N 1
ATOM 1024 C CA . THR A 1 126 ? -4.779 11.427 20.390 1.00 60.81 126 THR A CA 1
ATOM 1025 C C . THR A 1 126 ? -4.663 9.906 20.568 1.00 60.81 126 THR A C 1
ATOM 1027 O O . THR A 1 126 ? -4.332 9.426 21.649 1.00 60.81 126 THR A O 1
ATOM 1030 N N . LEU A 1 127 ? -4.915 9.127 19.507 1.00 57.84 127 LEU A N 1
ATOM 1031 C CA . LEU A 1 127 ? -4.908 7.660 19.522 1.00 57.84 127 LEU A CA 1
ATOM 1032 C C . LEU A 1 127 ? -3.520 7.042 19.314 1.00 57.84 127 LEU A C 1
ATOM 1034 O O . LEU A 1 127 ? -3.338 5.886 19.685 1.00 57.84 127 LEU A O 1
ATOM 1038 N N . SER A 1 128 ? -2.530 7.773 18.785 1.00 53.84 128 SER A N 1
ATOM 1039 C CA . SER A 1 128 ? -1.139 7.284 18.697 1.00 53.84 128 SER A CA 1
ATOM 1040 C C . SER A 1 128 ? -0.544 6.936 20.067 1.00 53.84 128 SER A C 1
ATOM 1042 O O . SER A 1 128 ? 0.361 6.116 20.157 1.00 53.84 128 SER A O 1
ATOM 1044 N N . SER A 1 129 ? -1.081 7.515 21.144 1.00 50.16 129 SER A N 1
ATOM 1045 C CA . SER A 1 129 ? -0.737 7.175 22.529 1.00 50.16 129 SER A CA 1
ATOM 1046 C C . SER A 1 129 ? -1.437 5.903 23.038 1.00 50.16 129 SER A C 1
ATOM 1048 O O . SER A 1 129 ? -1.074 5.374 24.087 1.00 50.16 129 SER A O 1
ATOM 1050 N N . ILE A 1 130 ? -2.439 5.387 22.317 1.00 54.31 130 ILE A N 1
ATOM 1051 C CA . ILE A 1 130 ? -3.271 4.246 22.715 1.00 54.31 130 ILE A CA 1
ATOM 1052 C C . ILE A 1 130 ? -2.911 3.041 21.835 1.00 54.31 130 ILE A C 1
ATOM 1054 O O . ILE A 1 130 ? -3.651 2.628 20.942 1.00 54.31 130 ILE A O 1
ATOM 1058 N N . ASN A 1 131 ? -1.768 2.422 22.146 1.00 52.88 131 ASN A N 1
ATOM 1059 C CA . ASN A 1 131 ? -1.257 1.204 21.496 1.00 52.88 131 ASN A CA 1
ATOM 1060 C C . ASN A 1 131 ? -2.300 0.070 21.380 1.00 52.88 131 ASN A C 1
ATOM 1062 O O . ASN A 1 131 ? -2.245 -0.739 20.458 1.00 52.88 131 ASN A O 1
ATOM 1066 N N . ARG A 1 132 ? -3.295 0.019 22.278 1.00 54.97 132 ARG A N 1
ATOM 1067 C CA . ARG A 1 132 ? -4.361 -0.998 22.258 1.00 54.97 132 ARG A CA 1
ATOM 1068 C C . ARG A 1 132 ? -5.256 -0.935 21.016 1.00 54.97 132 ARG A C 1
ATOM 1070 O O . ARG A 1 132 ? -5.716 -1.982 20.574 1.00 54.97 132 ARG A O 1
ATOM 1077 N N . VAL A 1 133 ? -5.497 0.249 20.443 1.00 56.25 133 VAL A N 1
ATOM 1078 C CA . VAL A 1 133 ? -6.347 0.389 19.243 1.00 56.25 133 VAL A CA 1
ATOM 1079 C C . VAL A 1 133 ? -5.626 -0.152 18.010 1.00 56.25 133 VAL A C 1
ATOM 1081 O O . VAL A 1 133 ? -6.242 -0.840 17.205 1.00 56.25 133 VAL A O 1
ATOM 1084 N N . LEU A 1 134 ? -4.313 0.069 17.907 1.00 58.28 134 LEU A N 1
ATOM 1085 C CA . LEU A 1 134 ? -3.489 -0.514 16.846 1.00 58.28 134 LEU A CA 1
ATOM 1086 C C . LEU A 1 134 ? -3.436 -2.043 16.949 1.00 58.28 134 LEU A C 1
ATOM 1088 O O . LEU A 1 134 ? -3.610 -2.715 15.941 1.00 58.28 134 LEU A O 1
ATOM 1092 N N . VAL A 1 135 ? -3.289 -2.598 18.158 1.00 58.66 135 VAL A N 1
ATOM 1093 C CA . VAL A 1 135 ? -3.329 -4.057 18.380 1.00 58.66 135 VAL A CA 1
ATOM 1094 C C . VAL A 1 135 ? -4.696 -4.648 18.017 1.00 58.66 135 VAL A C 1
ATOM 1096 O O . VAL A 1 135 ? -4.752 -5.692 17.378 1.00 58.66 135 VAL A O 1
ATOM 1099 N N . LEU A 1 136 ? -5.803 -3.979 18.364 1.00 58.69 136 LEU A N 1
ATOM 1100 C CA . LEU A 1 136 ? -7.147 -4.413 17.963 1.00 58.69 136 LEU A CA 1
ATOM 1101 C C . LEU A 1 136 ? -7.323 -4.378 16.442 1.00 58.69 136 LEU A C 1
ATOM 1103 O O . LEU A 1 136 ? -7.816 -5.348 15.881 1.00 58.69 136 LEU A O 1
ATOM 1107 N N . ILE A 1 137 ? -6.880 -3.312 15.769 1.00 60.12 137 ILE A N 1
ATOM 1108 C CA . ILE A 1 137 ? -6.939 -3.217 14.303 1.00 60.12 137 ILE A CA 1
ATOM 1109 C C . ILE A 1 137 ? -6.078 -4.311 13.662 1.00 60.12 137 ILE A C 1
ATOM 1111 O O . ILE A 1 137 ? -6.576 -5.020 12.799 1.00 60.12 137 ILE A O 1
ATOM 1115 N N . LEU A 1 138 ? -4.836 -4.521 14.109 1.00 60.03 138 LEU A N 1
ATOM 1116 C CA . LEU A 1 138 ? -3.964 -5.584 13.591 1.00 60.03 138 LEU A CA 1
ATOM 1117 C C . LEU A 1 138 ? -4.569 -6.980 13.794 1.00 60.03 138 LEU A C 1
ATOM 1119 O O . LEU A 1 138 ? -4.541 -7.785 12.870 1.00 60.03 138 LEU A O 1
ATOM 1123 N N . ASN A 1 139 ? -5.174 -7.246 14.956 1.00 58.22 139 ASN A N 1
ATOM 1124 C CA . ASN A 1 139 ? -5.847 -8.516 15.241 1.00 58.22 139 ASN A CA 1
ATOM 1125 C C . ASN A 1 139 ? -7.118 -8.723 14.397 1.00 58.22 139 ASN A C 1
ATOM 1127 O O . ASN A 1 139 ? -7.461 -9.850 14.054 1.00 58.22 139 ASN A O 1
ATOM 1131 N N . LEU A 1 140 ? -7.832 -7.653 14.050 1.00 57.50 140 LEU A N 1
ATOM 1132 C CA . LEU A 1 140 ? -9.015 -7.719 13.185 1.00 57.50 140 LEU A CA 1
ATOM 1133 C C . LEU A 1 140 ? -8.639 -7.880 11.709 1.00 57.50 140 LEU A C 1
ATOM 1135 O O . LEU A 1 140 ? -9.285 -8.624 10.979 1.00 57.50 140 LEU A O 1
ATOM 1139 N N . MET A 1 141 ? -7.564 -7.221 11.281 1.00 54.81 141 MET A N 1
ATOM 1140 C CA . MET A 1 141 ? -7.024 -7.356 9.930 1.00 54.81 141 MET A CA 1
ATOM 1141 C C . MET A 1 141 ? -6.369 -8.731 9.722 1.00 54.81 141 MET A C 1
ATOM 1143 O O . MET A 1 141 ? -6.467 -9.282 8.632 1.00 54.81 141 MET A O 1
ATOM 1147 N N . SER A 1 142 ? -5.755 -9.325 10.754 1.00 52.31 142 SER A N 1
ATOM 1148 C CA . SER A 1 142 ? -5.184 -10.679 10.681 1.00 52.31 142 SER A CA 1
ATOM 1149 C C . SER A 1 142 ? -6.237 -11.790 10.736 1.00 52.31 142 SER A C 1
ATOM 1151 O O . SER A 1 142 ? -6.025 -12.859 10.169 1.00 52.31 142 SER A O 1
ATOM 1153 N N . THR A 1 143 ? -7.391 -11.544 11.363 1.00 45.50 143 THR A N 1
ATOM 1154 C CA . THR A 1 143 ? -8.497 -12.517 11.423 1.00 45.50 143 THR A CA 1
ATOM 1155 C C . THR A 1 143 ? -9.351 -12.552 10.155 1.00 45.50 143 THR A C 1
ATOM 1157 O O . THR A 1 143 ? -10.073 -13.525 9.950 1.00 45.50 143 THR A O 1
ATOM 1160 N N . GLN A 1 144 ? -9.235 -11.563 9.259 1.00 46.56 144 GLN A N 1
ATOM 1161 C CA . GLN A 1 144 ? -9.899 -11.588 7.948 1.00 46.56 144 GLN A CA 1
ATOM 1162 C C . GLN A 1 144 ? -9.097 -12.284 6.836 1.00 46.56 144 GLN A C 1
ATOM 1164 O O . GLN A 1 144 ? -9.666 -12.557 5.784 1.00 46.56 144 GLN A O 1
ATOM 1169 N N . SER A 1 145 ? -7.852 -12.712 7.083 1.00 39.75 145 SER A N 1
ATOM 1170 C CA . SER A 1 145 ? -7.106 -13.596 6.164 1.00 39.75 145 SER A CA 1
ATOM 1171 C C . SER A 1 145 ? -7.621 -15.051 6.126 1.00 39.75 145 SER A C 1
ATOM 1173 O O . SER A 1 145 ? -6.919 -15.927 5.630 1.00 39.75 145 SER A O 1
ATOM 1175 N N . ILE A 1 146 ? -8.821 -15.339 6.655 1.00 32.50 146 ILE A N 1
ATOM 1176 C CA . ILE A 1 146 ? -9.444 -16.683 6.656 1.00 32.50 146 ILE A CA 1
ATOM 1177 C C . ILE A 1 146 ? -10.807 -16.708 5.927 1.00 32.50 146 ILE A C 1
ATOM 1179 O O . ILE A 1 146 ? -11.476 -17.731 5.918 1.00 32.50 146 ILE A O 1
ATOM 1183 N N . MET A 1 147 ? -11.232 -15.640 5.247 1.00 31.02 147 MET A N 1
ATOM 1184 C CA . MET A 1 147 ? -12.373 -15.748 4.320 1.00 31.02 147 MET A CA 1
ATOM 1185 C C . MET A 1 147 ? -11.954 -15.411 2.891 1.00 31.02 147 MET A C 1
ATOM 1187 O O . MET A 1 147 ? -12.237 -14.326 2.386 1.00 31.02 147 MET A O 1
ATOM 1191 N N . GLN A 1 148 ? -11.259 -16.377 2.280 1.00 35.22 148 GLN A N 1
ATOM 1192 C CA . GLN A 1 148 ? -11.573 -16.790 0.910 1.00 35.22 148 GLN A CA 1
ATOM 1193 C C . GLN A 1 148 ? -12.821 -17.676 0.942 1.00 35.22 148 GLN A C 1
ATOM 1195 O O . GLN A 1 148 ? -12.954 -18.450 1.919 1.00 35.22 148 GLN A O 1
#

Secondary structur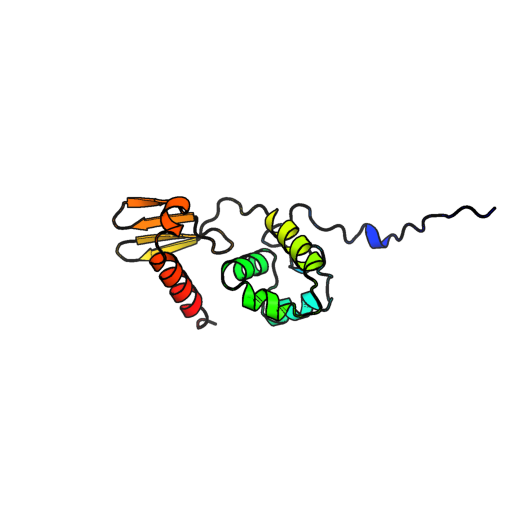e (DSSP, 8-state):
-PPPP----GGGTTT---SS--TTSBGGGSTT--TTSHHHHHHHHTT--BHHHHHHHHHH-HHHHHHHH-TTS-HHHHHHHHHHHTTS--TT--EEEEETTEEEEE-TTS-EEEEEETTEEEEHHHHTT-HHHHHHHHHHHHHTTT--